Protein AF-A0A1G1E3B9-F1 (afdb_monomer_lite)

pLDDT: mean 82.12, std 12.65, range [51.62, 97.56]

Radius of gyration: 24.97 Å; chains: 1; bounding box: 48×39×59 Å

Foldseek 3Di:
DDDDDDDDDDDPVVVVVLVVVCVVVVDDSVVVVVVVVVVVVVVVVVVPPPPPVDPVVVVVVVCPPVDPDDPPCCVVCVCCVVPVDDDD

Secondary structure (DSSP, 8-state):
-----------HHHHHHHHHHHHHH---HHHHHHHHHHHHHHHHHHHHS---S-HHHHHHHHHTT--S---TTTTTTHHHHHHS----

Sequence (88 aa):
MAKVRFQMFLDSHQKEALERIQEDSKIPVAEIIRKAVDRFLLEWKRKKKIPVEDEMTERLLSIAGTCKGGPKDLADEHDKYLYGVSRK

Structure (mmCIF, N/CA/C/O backbone):
data_AF-A0A1G1E3B9-F1
#
_entry.id   AF-A0A1G1E3B9-F1
#
loop_
_atom_site.group_PDB
_atom_site.id
_atom_site.type_symbol
_atom_site.label_atom_id
_atom_site.label_alt_id
_atom_site.label_comp_id
_atom_site.label_asym_id
_atom_site.label_entity_id
_atom_site.label_seq_id
_atom_site.pdbx_PDB_ins_code
_atom_site.Cartn_x
_atom_site.Cartn_y
_atom_site.Cartn_z
_atom_site.occupancy
_atom_site.B_iso_or_equiv
_atom_site.auth_seq_id
_atom_site.auth_comp_id
_atom_site.auth_asym_id
_atom_site.auth_atom_id
_atom_site.pdbx_PDB_model_num
ATOM 1 N N . MET A 1 1 ? 13.153 2.960 4.346 1.00 63.06 1 MET A N 1
ATOM 2 C CA . MET A 1 1 ? 13.028 4.432 4.474 1.00 63.06 1 MET A CA 1
ATOM 3 C C . MET A 1 1 ? 12.455 4.758 5.844 1.00 63.06 1 MET A C 1
ATOM 5 O O . MET A 1 1 ? 11.688 3.953 6.361 1.00 63.06 1 MET A O 1
ATOM 9 N N . ALA A 1 2 ? 12.852 5.879 6.449 1.00 81.44 2 ALA A N 1
ATOM 10 C CA . ALA A 1 2 ? 12.344 6.295 7.757 1.00 81.44 2 ALA A CA 1
ATOM 11 C C . ALA A 1 2 ? 10.882 6.770 7.665 1.00 81.44 2 ALA A C 1
ATOM 13 O O . ALA A 1 2 ? 10.476 7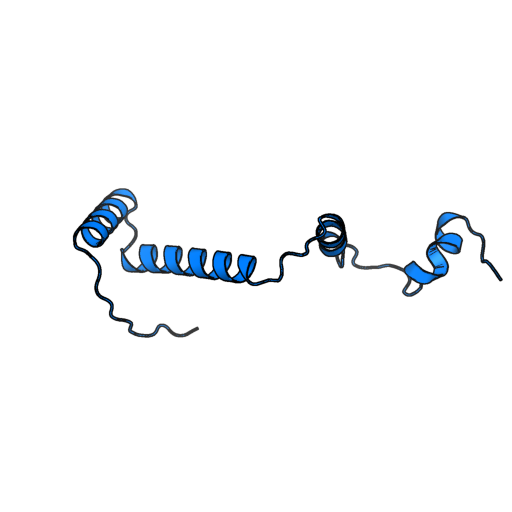.333 6.648 1.00 81.44 2 ALA A O 1
ATOM 14 N N . LYS A 1 3 ? 10.090 6.543 8.721 1.00 84.94 3 LYS A N 1
ATOM 15 C CA . LYS A 1 3 ? 8.713 7.052 8.815 1.00 84.94 3 LYS A CA 1
ATOM 16 C C . LYS A 1 3 ? 8.747 8.541 9.174 1.00 84.94 3 LYS A C 1
ATOM 18 O O . LYS A 1 3 ? 9.448 8.926 10.104 1.00 84.94 3 LYS A O 1
ATOM 23 N N . VAL A 1 4 ? 7.972 9.355 8.461 1.00 92.31 4 VAL A N 1
ATOM 24 C CA . VAL A 1 4 ? 7.836 10.802 8.699 1.00 92.31 4 VAL A CA 1
ATOM 25 C C . VAL A 1 4 ? 6.433 11.089 9.234 1.00 92.31 4 VAL A C 1
ATOM 27 O O . VAL A 1 4 ? 5.466 10.458 8.802 1.00 92.31 4 VAL A O 1
ATOM 30 N N . ARG A 1 5 ? 6.304 12.024 10.187 1.00 91.44 5 ARG A N 1
ATOM 31 C CA . ARG A 1 5 ? 4.993 12.477 10.670 1.00 91.44 5 ARG A CA 1
ATOM 32 C C . ARG A 1 5 ? 4.314 13.289 9.572 1.00 91.44 5 ARG A C 1
ATOM 34 O O . ARG A 1 5 ? 4.856 14.290 9.120 1.00 91.44 5 ARG A O 1
ATOM 41 N N . PHE A 1 6 ? 3.114 12.872 9.196 1.00 89.19 6 PHE A N 1
ATOM 42 C CA . PHE A 1 6 ? 2.293 13.547 8.203 1.00 89.19 6 PHE A CA 1
ATOM 43 C C . PHE A 1 6 ? 0.889 13.743 8.778 1.00 89.19 6 PHE A C 1
ATOM 45 O O . PHE A 1 6 ? 0.314 12.801 9.323 1.00 89.19 6 PHE A O 1
ATOM 52 N N . GLN A 1 7 ? 0.367 14.966 8.714 1.00 92.75 7 GLN A N 1
ATOM 53 C CA . GLN A 1 7 ? -0.983 15.308 9.160 1.00 92.75 7 GLN A CA 1
ATOM 54 C C . GLN A 1 7 ? -1.757 15.858 7.964 1.00 92.75 7 GLN A C 1
ATOM 56 O O . GLN A 1 7 ? -1.259 16.726 7.254 1.00 92.75 7 GLN A O 1
ATOM 61 N N . MET A 1 8 ? -2.958 15.334 7.743 1.00 90.12 8 MET A N 1
ATOM 62 C CA . MET A 1 8 ? -3.876 15.771 6.694 1.00 90.12 8 MET A CA 1
ATOM 63 C C . MET A 1 8 ? -5.299 15.788 7.242 1.00 90.12 8 MET A C 1
ATOM 65 O O . MET A 1 8 ? -5.606 15.062 8.191 1.00 90.12 8 MET A O 1
ATOM 69 N N . PHE A 1 9 ? -6.153 16.597 6.628 1.00 95.12 9 PHE A N 1
ATOM 70 C CA . PHE A 1 9 ? -7.589 16.553 6.865 1.00 95.12 9 PHE A CA 1
ATOM 71 C C . PHE A 1 9 ? -8.228 15.509 5.948 1.00 95.12 9 PHE A C 1
ATOM 73 O O . PHE A 1 9 ? -7.817 15.361 4.798 1.00 95.12 9 PHE A O 1
ATOM 80 N N . LEU A 1 10 ? -9.212 14.789 6.479 1.00 94.06 10 LEU A N 1
ATOM 81 C CA . LEU A 1 10 ? -10.063 13.866 5.737 1.00 94.06 10 LEU A CA 1
ATOM 82 C C . LEU A 1 10 ? -11.511 14.290 5.934 1.00 94.06 10 LEU A C 1
ATOM 84 O O . LEU A 1 10 ? -11.870 14.787 7.006 1.00 94.06 10 LEU A O 1
ATOM 88 N N . ASP A 1 11 ? -12.334 14.048 4.924 1.00 97.56 11 ASP A N 1
ATOM 89 C CA . ASP A 1 11 ? -13.769 14.257 5.049 1.00 97.56 11 ASP A CA 1
ATOM 90 C C . ASP A 1 11 ? -14.367 13.246 6.034 1.00 97.56 11 ASP A C 1
ATOM 92 O O . ASP A 1 11 ? -13.905 12.104 6.142 1.00 97.56 11 ASP A O 1
ATOM 96 N N . SER A 1 12 ? -15.453 13.628 6.710 1.00 95.62 12 SER A N 1
ATOM 97 C CA . SER A 1 12 ? -16.130 12.764 7.688 1.00 95.62 12 SER A CA 1
ATOM 98 C C . SER A 1 12 ? -16.515 11.405 7.093 1.00 95.62 12 SER A C 1
ATOM 100 O O . SER A 1 12 ? -16.275 10.372 7.713 1.00 95.62 12 SER A O 1
ATOM 102 N N . HIS A 1 13 ? -17.002 11.387 5.846 1.00 97.00 13 HIS A N 1
ATOM 103 C CA . HIS A 1 13 ? -17.373 10.146 5.159 1.00 97.00 13 HIS A CA 1
ATOM 104 C C . HIS A 1 13 ? -16.170 9.217 4.905 1.00 97.00 13 HIS A C 1
ATOM 106 O O . HIS A 1 13 ? -16.309 7.996 4.947 1.00 97.00 13 HIS A O 1
ATOM 112 N N . GLN A 1 14 ? -14.977 9.774 4.662 1.00 94.69 14 GLN A N 1
ATOM 113 C CA . GLN A 1 14 ? -13.755 8.992 4.446 1.00 94.69 14 GLN A CA 1
ATOM 114 C C . GLN A 1 14 ? -13.279 8.365 5.751 1.00 94.69 14 GLN A C 1
ATOM 116 O O . GLN A 1 14 ? -12.860 7.209 5.764 1.00 94.69 14 GLN A O 1
ATOM 121 N N . LYS A 1 15 ? -13.370 9.117 6.853 1.00 94.88 15 LYS A N 1
ATOM 122 C CA . LYS A 1 15 ? -13.054 8.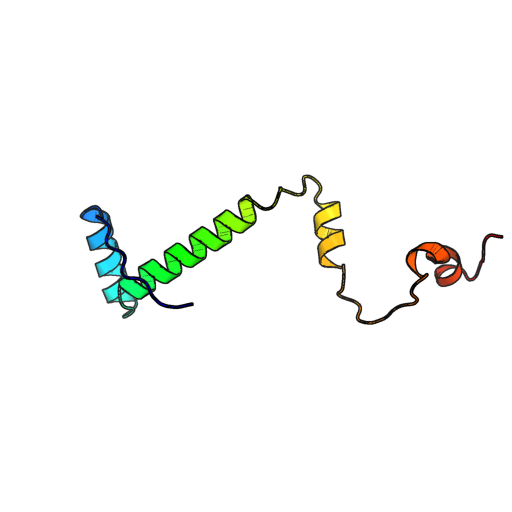611 8.188 1.00 94.88 15 LYS A CA 1
ATOM 123 C C . LYS A 1 15 ? -13.967 7.438 8.555 1.00 94.88 15 LYS A C 1
ATOM 125 O O . LYS A 1 15 ? -13.454 6.378 8.898 1.00 94.88 15 LYS A O 1
ATOM 130 N N . GLU A 1 16 ? -15.281 7.600 8.409 1.00 96.12 16 GLU A N 1
ATOM 131 C CA . GLU A 1 16 ? -16.253 6.535 8.695 1.00 96.12 16 GLU A CA 1
ATOM 132 C C . GLU A 1 16 ? -16.003 5.283 7.844 1.00 96.12 16 GLU A C 1
ATOM 134 O O . GLU A 1 16 ? -16.055 4.160 8.342 1.00 96.12 16 GLU A O 1
ATOM 139 N N . ALA A 1 17 ? -15.690 5.456 6.556 1.00 95.38 17 ALA A N 1
ATOM 140 C CA . ALA A 1 17 ? -15.364 4.336 5.680 1.00 95.38 17 ALA A CA 1
ATOM 141 C C . ALA A 1 17 ? -14.090 3.598 6.129 1.00 95.38 17 ALA A C 1
ATOM 143 O O . ALA A 1 17 ? -14.054 2.369 6.116 1.00 95.38 17 ALA A O 1
ATOM 144 N N . LEU A 1 18 ? -13.053 4.329 6.549 1.00 94.69 18 LEU A N 1
ATOM 145 C CA . LEU A 1 18 ? -11.811 3.739 7.054 1.00 94.69 18 LEU A CA 1
ATOM 146 C C .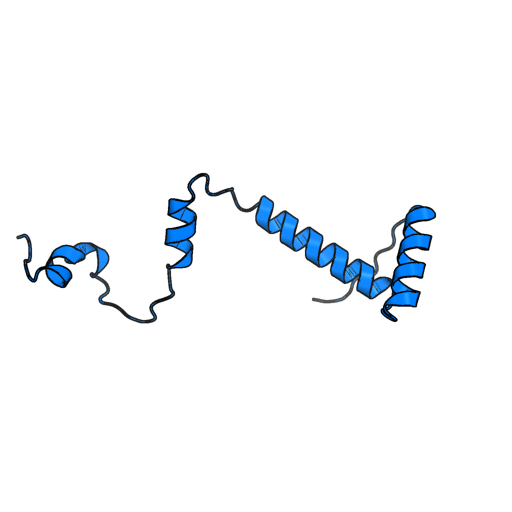 LEU A 1 18 ? -12.015 2.984 8.372 1.00 94.69 18 LEU A C 1
ATOM 148 O O . LEU A 1 18 ? -11.406 1.931 8.553 1.00 94.69 18 LEU A O 1
ATOM 152 N N . GLU A 1 19 ? -12.864 3.496 9.264 1.00 93.69 19 GLU A N 1
ATOM 153 C CA . GLU A 1 19 ? -13.215 2.838 10.528 1.00 93.69 19 GLU A CA 1
ATOM 154 C C . GLU A 1 19 ? -13.957 1.519 10.277 1.00 93.69 19 GLU A C 1
ATOM 156 O O . GLU A 1 19 ? -13.551 0.493 10.818 1.00 93.69 19 GLU A O 1
ATOM 161 N N . ARG A 1 20 ? -14.931 1.490 9.356 1.00 95.25 20 ARG A N 1
ATOM 162 C CA . ARG A 1 20 ? -15.608 0.238 8.956 1.00 95.25 20 ARG A CA 1
ATOM 163 C C . ARG A 1 20 ? -14.630 -0.799 8.403 1.00 95.25 20 ARG A C 1
ATOM 165 O O . ARG A 1 20 ? -14.637 -1.953 8.816 1.00 95.25 20 ARG A O 1
ATOM 172 N N . ILE A 1 21 ? -13.723 -0.383 7.515 1.00 94.31 21 ILE A N 1
ATOM 173 C CA . ILE A 1 21 ? -12.702 -1.289 6.964 1.00 94.31 21 ILE A CA 1
ATOM 174 C C . ILE A 1 21 ? -11.768 -1.791 8.073 1.00 94.31 21 ILE A C 1
ATOM 176 O O . ILE A 1 21 ? -11.333 -2.944 8.037 1.00 94.31 21 ILE A O 1
ATOM 180 N N . GLN A 1 22 ? -11.427 -0.950 9.053 1.00 95.00 22 GLN A N 1
ATOM 181 C CA . GLN A 1 22 ? -10.632 -1.366 10.206 1.00 95.00 22 GLN A CA 1
ATOM 182 C C . GLN A 1 22 ? -11.367 -2.415 11.048 1.00 95.00 22 GLN A C 1
ATOM 184 O O . GLN A 1 22 ? -10.734 -3.396 11.439 1.00 95.00 22 GLN A O 1
ATOM 189 N N . GLU A 1 23 ? -12.656 -2.224 11.324 1.00 93.75 23 GLU A N 1
ATOM 190 C CA . GLU A 1 23 ? -13.478 -3.176 12.081 1.00 93.75 23 GLU A CA 1
ATOM 191 C C . GLU A 1 23 ? -13.513 -4.546 11.393 1.00 93.75 23 GLU A C 1
ATOM 193 O O . GLU A 1 23 ? -13.242 -5.565 12.033 1.00 93.75 23 GLU A O 1
ATOM 198 N N . ASP A 1 24 ? -13.719 -4.561 10.075 1.00 93.56 24 ASP A N 1
ATOM 199 C CA . ASP A 1 24 ? -13.789 -5.791 9.282 1.00 93.56 24 ASP A CA 1
ATOM 200 C C . ASP A 1 24 ? -12.429 -6.495 9.155 1.00 93.56 24 ASP A C 1
ATOM 202 O O . ASP A 1 24 ? -12.317 -7.717 9.279 1.00 93.56 24 ASP A O 1
ATOM 206 N N . SER A 1 25 ? -11.364 -5.732 8.891 1.00 90.31 25 SER A N 1
ATOM 207 C CA . SER A 1 25 ? -10.040 -6.285 8.572 1.00 90.31 25 SER A CA 1
ATOM 208 C C . SER A 1 25 ? -9.128 -6.476 9.785 1.00 90.31 25 SER A C 1
ATOM 210 O O . SER A 1 25 ? -8.117 -7.172 9.681 1.00 90.31 25 SER A O 1
ATOM 212 N N . LYS A 1 26 ? -9.447 -5.849 10.926 1.00 93.00 26 LYS A N 1
ATOM 213 C CA . LYS A 1 26 ? -8.595 -5.739 12.127 1.00 93.00 26 LYS A CA 1
ATOM 214 C C . LYS A 1 26 ? -7.215 -5.123 11.857 1.00 93.00 26 LYS A C 1
ATOM 216 O O . LYS A 1 26 ? -6.281 -5.300 12.639 1.00 93.00 26 LYS A O 1
ATOM 221 N N . ILE A 1 27 ? -7.067 -4.389 10.754 1.00 92.94 27 ILE A N 1
ATOM 222 C CA . ILE A 1 27 ? -5.831 -3.696 10.379 1.00 92.94 27 ILE A CA 1
ATOM 223 C C . ILE A 1 27 ? -5.921 -2.238 10.857 1.00 92.94 27 ILE A C 1
ATOM 225 O O . ILE A 1 27 ? -6.942 -1.593 10.633 1.00 92.94 27 ILE A O 1
ATOM 229 N N . PRO A 1 28 ? -4.864 -1.662 11.463 1.00 94.50 28 PRO A N 1
ATOM 230 C CA . PRO A 1 28 ? -4.867 -0.251 11.842 1.00 94.50 28 PRO A CA 1
ATOM 231 C C . PRO A 1 28 ? -5.123 0.675 10.644 1.00 94.50 28 PRO A C 1
ATOM 233 O O . PRO A 1 28 ? -4.496 0.507 9.595 1.00 94.50 28 PRO A O 1
ATOM 236 N N . VAL A 1 29 ? -5.938 1.722 10.822 1.00 93.06 29 VAL A N 1
ATOM 237 C CA . VAL A 1 29 ? -6.240 2.728 9.775 1.00 93.06 29 VAL A CA 1
ATOM 238 C C . VAL A 1 29 ? -4.975 3.275 9.115 1.00 93.06 29 VAL A C 1
ATOM 240 O O . VAL A 1 29 ? -4.904 3.407 7.897 1.00 93.06 29 VAL A O 1
ATOM 243 N N . ALA A 1 30 ? -3.924 3.520 9.899 1.00 91.88 30 ALA A N 1
ATOM 244 C CA . ALA A 1 30 ? -2.653 4.003 9.370 1.00 91.88 30 ALA A CA 1
ATOM 245 C C . ALA A 1 30 ? -1.989 3.020 8.383 1.00 91.88 30 ALA A C 1
ATOM 247 O O . ALA A 1 30 ? -1.335 3.461 7.441 1.00 91.88 30 ALA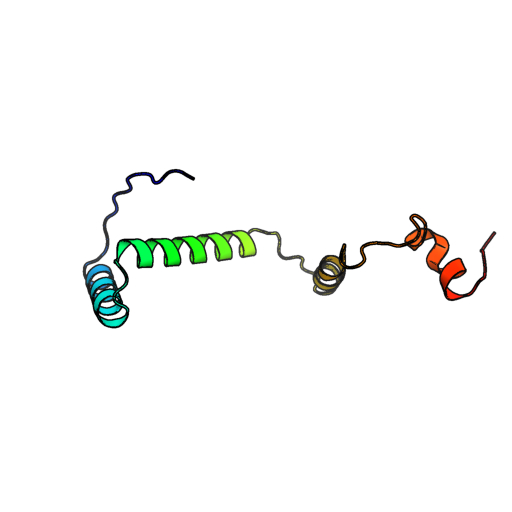 A O 1
ATOM 248 N N . GLU A 1 31 ? -2.135 1.706 8.583 1.00 93.38 31 GLU A N 1
ATOM 249 C CA . GLU A 1 31 ? -1.650 0.698 7.631 1.00 93.38 31 GLU A CA 1
ATOM 250 C C . GLU A 1 31 ? -2.542 0.608 6.390 1.00 93.38 31 GLU A C 1
ATOM 252 O O . GLU A 1 31 ? -2.030 0.428 5.286 1.00 93.38 31 GLU A O 1
ATOM 257 N N . ILE A 1 32 ? -3.858 0.787 6.540 1.00 93.81 32 ILE A N 1
ATOM 258 C CA . ILE A 1 32 ? -4.794 0.854 5.407 1.00 93.81 32 ILE A CA 1
ATOM 259 C C . ILE A 1 32 ? -4.417 2.027 4.493 1.00 93.81 32 ILE A C 1
ATOM 261 O O . ILE A 1 32 ? -4.223 1.836 3.292 1.00 93.81 32 ILE A O 1
ATOM 265 N N . ILE A 1 33 ? -4.224 3.216 5.073 1.00 93.38 33 ILE A N 1
ATOM 266 C CA . ILE A 1 33 ? -3.812 4.420 4.341 1.00 93.38 33 ILE A CA 1
ATOM 267 C C . ILE A 1 33 ? -2.456 4.199 3.667 1.00 93.38 33 ILE A C 1
ATOM 269 O O . ILE A 1 33 ? -2.318 4.498 2.485 1.00 93.38 33 ILE A O 1
ATOM 273 N N . ARG A 1 34 ? -1.467 3.629 4.372 1.00 93.25 34 ARG A N 1
ATOM 274 C CA . ARG A 1 34 ? -0.156 3.317 3.776 1.00 93.25 34 ARG A CA 1
ATOM 275 C C . ARG A 1 34 ? -0.290 2.423 2.547 1.00 93.25 34 ARG A C 1
ATOM 277 O O . ARG A 1 34 ? 0.197 2.793 1.486 1.00 93.25 34 ARG A O 1
ATOM 284 N N . LYS A 1 35 ? -1.012 1.304 2.655 1.00 93.94 35 LYS A N 1
ATOM 285 C CA . LYS A 1 35 ? -1.226 0.375 1.533 1.00 93.94 35 LYS A CA 1
ATOM 286 C C . LYS A 1 35 ? -1.937 1.037 0.352 1.00 93.94 35 LYS A C 1
ATOM 288 O O . LYS A 1 35 ? -1.596 0.757 -0.796 1.00 93.94 35 LYS A O 1
ATOM 293 N N . ALA A 1 36 ? -2.919 1.896 0.622 1.00 93.62 36 ALA A N 1
ATOM 294 C CA . ALA A 1 36 ? -3.628 2.637 -0.415 1.00 93.62 36 ALA A CA 1
ATOM 295 C C . ALA A 1 36 ? -2.701 3.633 -1.132 1.00 93.62 36 ALA A C 1
ATOM 297 O O . ALA A 1 36 ? -2.670 3.663 -2.362 1.00 93.62 36 ALA A O 1
ATOM 298 N N . VAL A 1 37 ? -1.900 4.390 -0.375 1.00 93.81 37 VAL A N 1
ATOM 299 C CA . VAL A 1 37 ? -0.911 5.333 -0.916 1.00 93.81 37 VAL A CA 1
ATOM 300 C C . VAL A 1 37 ? 0.159 4.601 -1.726 1.00 93.81 37 VAL A C 1
ATOM 302 O O . VAL A 1 37 ? 0.452 5.015 -2.844 1.00 93.81 37 VAL A O 1
ATOM 305 N N . ASP A 1 38 ? 0.696 3.488 -1.224 1.00 94.56 38 ASP A N 1
ATOM 306 C CA . ASP A 1 38 ? 1.699 2.688 -1.936 1.00 94.56 38 ASP A CA 1
ATOM 307 C C . ASP A 1 38 ? 1.156 2.167 -3.273 1.00 94.56 38 ASP A C 1
ATOM 309 O O . ASP A 1 38 ? 1.832 2.257 -4.302 1.00 94.56 38 ASP A O 1
ATOM 313 N N . ARG A 1 39 ? -0.091 1.676 -3.285 1.00 95.38 39 ARG A N 1
ATOM 314 C CA . ARG A 1 39 ? -0.768 1.238 -4.513 1.00 95.38 39 ARG A CA 1
ATOM 315 C C . ARG A 1 39 ? -0.937 2.393 -5.495 1.00 95.38 39 ARG A C 1
ATOM 317 O O . ARG A 1 39 ? -0.571 2.251 -6.660 1.00 95.38 39 ARG A O 1
ATOM 324 N N . PHE A 1 40 ? -1.426 3.536 -5.021 1.00 94.12 40 PHE A N 1
ATOM 325 C CA . PHE A 1 40 ? -1.604 4.727 -5.847 1.00 94.12 40 PHE A CA 1
ATOM 326 C C . PHE A 1 40 ? -0.279 5.201 -6.458 1.00 94.12 40 PHE A C 1
ATOM 328 O O . PHE A 1 40 ? -0.210 5.449 -7.659 1.00 94.12 40 PHE A O 1
ATOM 335 N N . LEU A 1 41 ? 0.797 5.274 -5.670 1.00 92.00 41 LEU A N 1
ATOM 336 C CA . LEU A 1 41 ? 2.121 5.680 -6.151 1.00 92.00 41 LEU A CA 1
ATOM 337 C C . LEU A 1 41 ? 2.688 4.695 -7.179 1.00 92.00 41 LEU A C 1
ATOM 339 O O . LEU A 1 41 ? 3.312 5.112 -8.159 1.00 92.00 41 LEU A O 1
ATOM 343 N N . LEU A 1 42 ? 2.465 3.395 -6.981 1.00 90.75 42 LEU A N 1
ATOM 344 C CA . LEU A 1 42 ? 2.883 2.363 -7.923 1.00 90.75 42 LEU A CA 1
ATOM 345 C C . LEU A 1 42 ? 2.131 2.484 -9.254 1.00 90.75 42 LEU A C 1
ATOM 347 O O . LEU A 1 42 ? 2.758 2.470 -10.314 1.00 90.75 42 LEU A O 1
ATOM 351 N N . GLU A 1 43 ? 0.812 2.659 -9.215 1.00 90.00 43 GLU A N 1
ATOM 352 C CA . GLU A 1 43 ? -0.016 2.885 -10.404 1.00 90.00 43 GLU A CA 1
ATOM 353 C C . GLU A 1 43 ? 0.345 4.192 -11.114 1.00 90.00 43 GLU A C 1
ATOM 355 O O . GLU A 1 43 ? 0.504 4.212 -12.336 1.00 90.00 43 GLU A O 1
ATOM 360 N N . TRP A 1 44 ? 0.559 5.268 -10.358 1.00 85.75 44 TRP A N 1
ATOM 361 C CA . TRP A 1 44 ? 0.999 6.556 -10.884 1.00 85.75 44 TRP A CA 1
ATOM 362 C C . TRP A 1 44 ? 2.340 6.439 -11.613 1.00 85.75 44 TRP A C 1
ATOM 364 O O . TRP A 1 44 ? 2.501 6.930 -12.730 1.00 85.75 44 TRP A O 1
ATOM 374 N N . LYS A 1 45 ? 3.307 5.725 -11.023 1.00 82.88 45 LYS A N 1
ATOM 375 C CA . LYS A 1 45 ? 4.613 5.471 -11.644 1.00 82.88 45 LYS A CA 1
ATOM 376 C C . LYS A 1 45 ? 4.496 4.617 -12.907 1.00 82.88 45 LYS A C 1
ATOM 378 O O . LYS A 1 45 ? 5.232 4.869 -13.858 1.00 82.88 45 LYS A O 1
ATOM 383 N N . ARG A 1 46 ? 3.589 3.633 -12.935 1.00 80.31 46 ARG A N 1
ATOM 384 C CA . ARG A 1 46 ? 3.305 2.832 -14.139 1.00 80.31 46 ARG A CA 1
ATOM 385 C C . ARG A 1 46 ? 2.728 3.695 -15.258 1.00 80.31 46 ARG A C 1
ATOM 387 O O . ARG A 1 46 ? 3.219 3.594 -16.368 1.00 80.31 46 ARG A O 1
ATOM 394 N N . LYS A 1 47 ? 1.778 4.585 -14.955 1.00 73.38 47 LYS A N 1
ATOM 395 C CA . LYS A 1 47 ? 1.192 5.519 -15.935 1.00 73.38 47 LYS A CA 1
ATOM 396 C C . LYS A 1 47 ? 2.181 6.571 -16.449 1.00 73.38 47 LYS A C 1
ATOM 398 O O . LYS A 1 47 ? 2.041 7.039 -17.569 1.00 73.38 47 LYS A O 1
ATOM 403 N N . LYS A 1 48 ? 3.159 6.970 -15.626 1.00 64.12 48 LYS A N 1
ATOM 404 C CA . LYS A 1 48 ? 4.176 7.972 -15.990 1.00 64.12 48 LYS A CA 1
ATOM 405 C C . LYS A 1 48 ? 5.376 7.382 -16.739 1.00 64.12 48 LYS A C 1
ATOM 407 O O . LYS A 1 48 ? 6.114 8.131 -17.377 1.00 64.12 48 LYS A O 1
ATOM 412 N N . LYS A 1 49 ? 5.601 6.063 -16.673 1.00 57.06 49 LYS A N 1
ATOM 413 C CA . LYS A 1 49 ? 6.437 5.404 -17.679 1.00 57.06 49 LYS A CA 1
ATOM 414 C C . LYS A 1 49 ? 5.695 5.575 -18.996 1.00 57.06 49 LYS A C 1
ATOM 416 O O . LYS A 1 49 ? 4.559 5.130 -19.091 1.00 57.06 49 LYS A O 1
ATOM 421 N N . ILE A 1 50 ? 6.329 6.303 -19.916 1.00 54.78 50 ILE A N 1
ATOM 422 C CA . ILE A 1 50 ? 5.865 6.568 -21.280 1.00 54.78 50 ILE A CA 1
ATOM 423 C C . ILE A 1 50 ? 5.115 5.321 -21.753 1.00 54.78 50 ILE A C 1
ATOM 425 O O . ILE A 1 50 ? 5.725 4.245 -21.702 1.00 54.78 50 ILE A O 1
ATOM 429 N N . PRO A 1 51 ? 3.818 5.413 -22.102 1.00 51.62 51 PRO A N 1
ATOM 430 C CA . PRO A 1 51 ? 3.158 4.285 -22.724 1.00 51.62 51 PRO A CA 1
ATOM 431 C C . PRO A 1 51 ? 4.007 3.973 -23.945 1.00 51.62 51 PRO A C 1
ATOM 433 O O . PRO A 1 51 ? 4.211 4.825 -24.808 1.00 51.62 51 PRO A O 1
ATOM 436 N N . VAL A 1 52 ? 4.620 2.798 -23.947 1.00 54.00 52 VAL A N 1
ATOM 437 C CA . VAL A 1 52 ? 5.224 2.290 -25.162 1.00 54.00 52 VAL A CA 1
ATOM 438 C C . VAL A 1 52 ? 4.020 2.110 -26.076 1.00 54.00 52 VAL A C 1
ATOM 440 O O . VAL A 1 52 ? 3.208 1.226 -25.835 1.00 54.00 52 VAL A O 1
ATOM 443 N N . GLU A 1 53 ? 3.825 3.030 -27.024 1.00 57.16 53 GLU A N 1
ATOM 444 C CA . GLU A 1 53 ? 2.648 3.063 -27.912 1.00 57.16 53 GLU A CA 1
ATOM 445 C C . GLU A 1 53 ? 2.517 1.784 -28.757 1.00 57.16 53 GLU A C 1
ATOM 447 O O . GLU A 1 53 ? 1.506 1.568 -29.416 1.00 57.16 53 GLU A O 1
ATOM 452 N N . ASP A 1 54 ? 3.526 0.918 -28.700 1.00 61.88 54 ASP A N 1
ATOM 453 C CA . ASP A 1 54 ? 3.648 -0.305 -29.457 1.00 61.88 54 ASP A CA 1
ATOM 454 C C . ASP A 1 54 ? 3.719 -1.539 -28.534 1.00 61.88 54 ASP A C 1
ATOM 456 O O . ASP A 1 54 ? 4.729 -1.795 -27.866 1.00 61.88 54 ASP A O 1
ATOM 460 N N . GLU A 1 55 ? 2.645 -2.339 -28.529 1.00 66.50 55 GLU A N 1
ATOM 461 C CA . GLU A 1 55 ? 2.570 -3.633 -27.830 1.00 66.50 55 GLU A CA 1
ATOM 462 C C . GLU A 1 55 ? 3.742 -4.561 -28.187 1.00 66.50 55 GLU A C 1
ATOM 464 O O . GLU A 1 55 ? 4.165 -5.386 -27.369 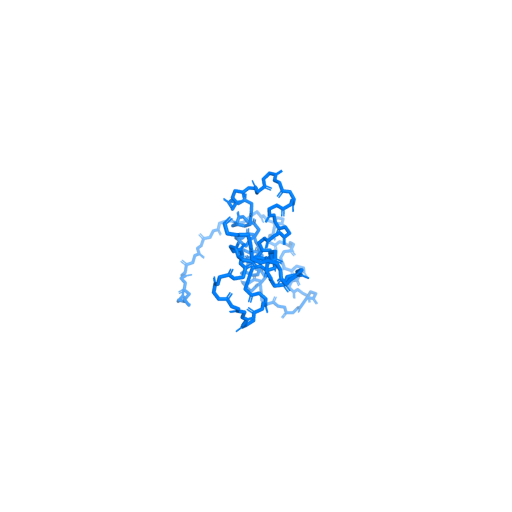1.00 66.50 55 GLU A O 1
ATOM 469 N N . MET A 1 56 ? 4.284 -4.448 -29.405 1.00 69.31 56 MET A N 1
ATOM 470 C CA . MET A 1 56 ? 5.412 -5.261 -29.847 1.00 69.31 56 MET A CA 1
ATOM 471 C C . MET A 1 56 ? 6.673 -4.925 -29.053 1.00 69.31 56 MET A C 1
ATOM 473 O O . MET A 1 56 ? 7.358 -5.828 -28.571 1.00 69.31 56 MET A O 1
ATOM 477 N N . THR A 1 57 ? 6.935 -3.643 -28.821 1.00 68.50 57 THR A N 1
ATOM 478 C CA . THR A 1 57 ? 8.064 -3.195 -28.006 1.00 68.50 57 THR A CA 1
ATOM 479 C C . THR A 1 57 ? 7.918 -3.631 -26.537 1.00 68.50 57 THR A C 1
ATOM 481 O O . THR A 1 57 ? 8.906 -4.043 -25.926 1.00 68.50 57 THR A O 1
ATOM 484 N N . GLU A 1 58 ? 6.705 -3.648 -25.967 1.00 71.06 58 GLU A N 1
ATOM 485 C CA . GLU A 1 58 ? 6.473 -4.172 -24.606 1.00 71.06 58 GLU A CA 1
ATOM 486 C C . GLU A 1 58 ? 6.754 -5.684 -24.514 1.00 71.06 58 GLU A C 1
ATOM 488 O O . GLU A 1 58 ? 7.442 -6.140 -23.593 1.00 71.06 58 GLU A O 1
ATOM 493 N N . ARG A 1 59 ? 6.306 -6.465 -25.507 1.00 70.56 59 ARG A N 1
ATOM 494 C CA . ARG A 1 59 ? 6.606 -7.904 -25.591 1.00 70.56 59 ARG A CA 1
ATOM 495 C C . ARG A 1 59 ? 8.102 -8.164 -25.733 1.00 70.56 59 ARG A C 1
ATOM 497 O O . ARG A 1 59 ? 8.630 -9.021 -25.027 1.00 70.56 59 ARG A O 1
ATOM 504 N N . LEU A 1 60 ? 8.800 -7.414 -26.581 1.00 73.25 60 LEU A N 1
ATOM 505 C CA . LEU A 1 60 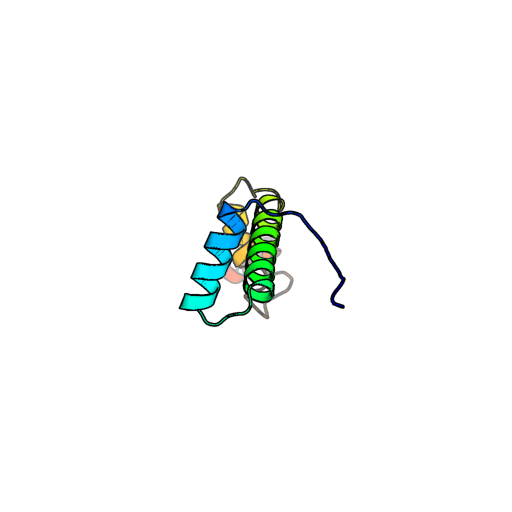? 10.246 -7.561 -26.767 1.00 73.25 60 LEU A CA 1
ATOM 506 C C . LEU A 1 60 ? 11.021 -7.233 -25.482 1.00 73.25 60 LEU A C 1
ATOM 508 O O . LEU A 1 60 ? 11.904 -7.994 -25.082 1.00 73.25 60 LEU A O 1
ATOM 512 N N . LEU A 1 61 ? 10.646 -6.161 -24.779 1.00 75.50 61 LEU A N 1
ATOM 513 C CA . LEU A 1 61 ? 11.253 -5.801 -23.494 1.00 75.50 61 LEU A CA 1
ATOM 514 C C . LEU A 1 61 ? 10.974 -6.832 -22.393 1.00 75.50 61 LEU A C 1
ATOM 516 O O . LEU A 1 61 ? 11.817 -7.013 -21.518 1.00 75.50 61 LEU A O 1
ATOM 520 N N . SER A 1 62 ? 9.838 -7.536 -22.435 1.00 75.12 62 SER A N 1
ATOM 521 C CA . SER A 1 62 ? 9.518 -8.589 -21.458 1.00 75.12 62 SER A CA 1
ATOM 522 C C . SER A 1 62 ? 10.437 -9.817 -21.542 1.00 75.12 62 SER A C 1
ATOM 524 O O . SER A 1 62 ? 10.589 -10.539 -20.558 1.00 75.12 62 SER A O 1
ATOM 526 N N . ILE A 1 63 ? 11.070 -10.030 -22.700 1.00 72.62 63 ILE A N 1
ATOM 527 C CA . ILE A 1 63 ? 11.965 -11.163 -22.984 1.00 72.62 63 ILE A CA 1
ATOM 528 C C . ILE A 1 63 ? 13.442 -10.765 -22.778 1.00 72.62 63 ILE A C 1
ATOM 530 O O . ILE A 1 63 ? 14.323 -11.615 -22.607 1.00 72.62 63 ILE A O 1
ATOM 534 N N . ALA A 1 64 ? 13.738 -9.461 -22.763 1.00 71.06 64 ALA A N 1
ATOM 535 C CA . ALA A 1 64 ? 15.089 -8.949 -22.578 1.00 71.06 64 ALA A CA 1
ATOM 536 C C . ALA A 1 64 ? 15.650 -9.343 -21.196 1.00 71.06 64 ALA A C 1
ATOM 538 O O . ALA A 1 64 ? 15.144 -8.938 -20.151 1.00 71.06 64 ALA A O 1
ATOM 539 N N . GLY A 1 65 ? 16.726 -10.138 -21.190 1.00 68.25 65 GLY A N 1
ATOM 540 C CA . GLY A 1 65 ? 17.392 -10.610 -19.969 1.00 68.25 65 GLY A CA 1
ATOM 541 C C . GLY A 1 65 ? 16.827 -11.902 -19.363 1.00 68.25 65 GLY A C 1
ATOM 542 O O . GLY A 1 65 ? 17.347 -12.363 -18.347 1.00 68.25 65 GLY A O 1
ATOM 543 N N . THR A 1 66 ? 15.814 -12.528 -19.976 1.00 70.88 66 THR A N 1
ATOM 544 C CA . THR A 1 66 ? 15.297 -13.842 -19.544 1.00 70.88 66 THR A CA 1
ATOM 545 C C . THR A 1 66 ? 16.336 -14.953 -19.736 1.00 70.88 66 THR A C 1
ATOM 547 O O . THR A 1 66 ? 16.445 -15.865 -18.915 1.00 70.88 66 THR A O 1
ATOM 550 N N . CYS A 1 67 ? 17.148 -14.860 -20.789 1.00 66.50 67 CYS A N 1
ATOM 551 C CA . CYS A 1 67 ? 18.212 -15.817 -21.068 1.00 66.50 67 CYS A CA 1
ATOM 552 C C . CYS A 1 67 ? 19.516 -15.375 -20.387 1.00 66.50 67 CYS A C 1
ATOM 554 O O . CYS A 1 67 ? 20.085 -14.340 -20.724 1.00 66.50 67 CYS A O 1
ATOM 556 N N . LYS A 1 68 ? 20.019 -16.180 -19.440 1.00 65.38 68 LYS A N 1
ATOM 557 C CA . LYS A 1 68 ? 21.277 -15.925 -18.702 1.00 65.38 68 LYS A CA 1
ATOM 558 C C . LYS A 1 68 ? 22.558 -16.206 -19.507 1.00 65.38 68 LYS A C 1
ATOM 560 O O . LYS A 1 68 ? 23.650 -16.133 -18.949 1.00 65.38 68 LYS A O 1
ATOM 565 N N . GLY A 1 69 ? 22.446 -16.544 -20.789 1.00 70.25 69 GLY A N 1
ATOM 566 C CA . GLY A 1 69 ? 23.588 -16.887 -21.629 1.00 70.25 69 GLY A CA 1
ATOM 567 C C . GLY A 1 69 ? 23.216 -16.991 -23.103 1.00 70.25 69 GLY A C 1
ATOM 568 O O . GLY A 1 69 ? 22.118 -17.427 -23.444 1.00 70.25 69 GLY A O 1
ATOM 569 N N . GLY A 1 70 ? 24.153 -16.571 -23.951 1.00 70.38 70 GLY A N 1
ATOM 570 C CA . GLY A 1 70 ? 24.088 -16.605 -25.407 1.00 70.38 70 GLY A CA 1
ATOM 571 C C . GLY A 1 70 ? 25.378 -16.017 -26.000 1.00 70.38 70 GLY A C 1
ATOM 572 O O . GLY A 1 70 ? 26.072 -15.269 -25.301 1.00 70.38 70 GLY A O 1
ATOM 573 N N . PRO A 1 71 ? 25.740 -16.363 -27.246 1.00 76.44 71 PRO A N 1
ATOM 574 C CA . PRO A 1 71 ? 26.838 -15.710 -27.956 1.00 76.44 71 PRO A CA 1
ATOM 575 C C . PRO A 1 71 ? 26.611 -14.194 -28.024 1.00 76.44 71 PRO A C 1
ATOM 577 O O . PRO A 1 71 ? 25.485 -13.743 -28.235 1.00 76.44 71 PRO A O 1
ATOM 580 N N . LYS A 1 72 ? 27.665 -13.394 -27.812 1.00 78.88 72 LYS A N 1
ATOM 581 C CA . LYS A 1 72 ? 27.557 -11.920 -27.808 1.00 78.88 72 LYS A CA 1
ATOM 582 C C . LYS A 1 72 ? 27.146 -11.356 -29.172 1.00 78.88 72 LYS A C 1
ATOM 584 O O . LYS A 1 72 ? 26.545 -10.293 -29.224 1.00 78.88 72 LYS A O 1
ATOM 589 N N . ASP A 1 73 ? 27.473 -12.083 -30.230 1.00 84.00 73 ASP A N 1
ATOM 590 C CA . ASP A 1 73 ? 27.219 -11.809 -31.641 1.00 84.00 73 ASP A CA 1
ATOM 591 C C . ASP A 1 73 ? 25.936 -12.481 -32.156 1.00 84.00 73 ASP A C 1
ATOM 593 O O . ASP A 1 73 ? 25.666 -12.433 -33.347 1.00 84.00 73 ASP A O 1
ATOM 597 N N . LEU A 1 74 ? 25.116 -13.099 -31.291 1.00 79.88 74 LEU A N 1
ATOM 598 C CA . LEU A 1 74 ? 23.921 -13.836 -31.726 1.00 79.88 74 LEU A CA 1
ATOM 599 C C . LEU A 1 74 ? 22.936 -12.956 -32.512 1.00 79.88 74 LEU A C 1
ATOM 601 O O . LEU A 1 74 ? 22.291 -13.447 -33.432 1.00 79.88 74 LEU A O 1
ATOM 605 N N . ALA A 1 75 ? 22.805 -11.677 -32.147 1.00 79.50 75 ALA A N 1
ATOM 606 C CA . ALA A 1 75 ? 21.931 -10.747 -32.859 1.00 79.50 75 ALA A CA 1
ATOM 607 C C . ALA A 1 75 ? 22.455 -10.444 -34.274 1.00 79.50 75 ALA A C 1
ATOM 609 O O . ALA A 1 75 ? 21.684 -10.451 -35.235 1.00 79.50 75 ALA A O 1
ATOM 610 N N . ASP A 1 76 ? 23.766 -10.241 -34.397 1.00 81.94 76 ASP A N 1
ATOM 611 C CA . ASP A 1 76 ? 24.421 -9.876 -35.654 1.00 81.94 76 ASP A CA 1
ATOM 612 C C . ASP A 1 76 ? 24.558 -11.089 -36.591 1.00 81.94 76 ASP A C 1
ATOM 614 O O . ASP A 1 76 ? 24.306 -10.996 -37.788 1.00 81.94 76 ASP A O 1
ATOM 618 N N . GLU A 1 77 ? 24.859 -12.261 -36.032 1.00 86.06 77 GLU A N 1
ATOM 619 C CA . GLU A 1 77 ? 25.142 -13.509 -36.750 1.00 86.06 77 GLU A CA 1
ATOM 620 C C . GLU A 1 77 ? 23.970 -14.506 -36.683 1.00 86.06 77 GLU A C 1
ATOM 622 O O . GLU A 1 77 ? 24.161 -15.718 -36.813 1.00 86.06 77 GLU A O 1
ATOM 627 N N . HIS A 1 78 ? 22.740 -14.034 -36.463 1.00 82.44 78 HIS A N 1
ATOM 628 C CA . HIS A 1 78 ? 21.571 -14.908 -36.293 1.00 82.44 78 HIS A CA 1
ATOM 629 C C . HIS A 1 78 ? 21.404 -15.898 -37.457 1.00 82.44 78 HIS A C 1
ATOM 631 O O . HIS A 1 78 ? 21.121 -17.069 -37.217 1.00 82.44 78 HIS A O 1
ATOM 637 N N . ASP A 1 79 ? 21.668 -15.475 -38.697 1.00 82.31 79 ASP A N 1
ATOM 638 C CA . ASP A 1 79 ? 21.626 -16.339 -39.883 1.00 82.31 79 ASP A CA 1
ATOM 639 C C . ASP A 1 79 ? 22.649 -17.482 -39.821 1.00 82.31 79 ASP A C 1
ATOM 641 O O . ASP A 1 79 ? 22.341 -18.628 -40.160 1.00 82.31 79 ASP A O 1
ATOM 645 N N . LYS A 1 80 ? 23.858 -17.205 -39.327 1.00 85.88 80 LYS A N 1
ATOM 646 C CA . LYS A 1 80 ? 24.897 -18.219 -39.127 1.00 85.88 80 LYS A CA 1
ATOM 647 C C . LYS A 1 80 ? 24.479 -19.224 -38.061 1.00 85.88 80 LYS A C 1
ATOM 649 O O . LYS A 1 80 ? 24.717 -20.416 -38.232 1.00 85.88 80 LYS A O 1
ATOM 654 N N . TYR A 1 81 ? 23.848 -18.774 -36.980 1.00 81.12 81 TYR A N 1
ATOM 655 C CA . TYR A 1 81 ? 23.394 -19.665 -35.911 1.00 81.12 81 TYR A CA 1
ATOM 656 C C . TYR A 1 81 ? 22.137 -20.461 -36.277 1.00 81.12 81 TYR A C 1
ATOM 658 O O . TYR A 1 81 ? 22.008 -21.607 -35.854 1.00 81.12 81 TYR A O 1
ATOM 666 N N . LEU A 1 82 ? 21.229 -19.883 -37.065 1.00 81.62 82 LEU A N 1
ATOM 667 C CA . LEU A 1 82 ? 19.978 -20.527 -37.472 1.00 81.62 82 LEU A CA 1
ATOM 668 C C . LEU A 1 82 ? 20.157 -21.456 -38.673 1.00 81.62 82 LEU A C 1
ATOM 670 O O . LEU A 1 82 ? 19.561 -22.529 -38.712 1.00 81.62 82 LEU A O 1
ATOM 674 N N . TYR A 1 83 ? 20.977 -21.058 -39.644 1.00 85.12 83 TYR A N 1
ATOM 675 C CA . TYR A 1 83 ? 21.080 -21.738 -40.935 1.00 85.12 83 TYR A CA 1
ATOM 676 C C . TYR A 1 83 ? 22.488 -22.268 -41.235 1.00 85.12 83 TYR A C 1
ATOM 678 O O . TYR A 1 83 ? 22.683 -22.934 -42.248 1.00 85.12 83 TYR A O 1
ATOM 686 N N . GLY A 1 84 ? 23.481 -21.993 -40.381 1.00 78.38 84 GLY A N 1
ATOM 687 C CA . GLY A 1 84 ? 24.867 -22.425 -40.595 1.00 78.38 84 GLY A CA 1
ATOM 688 C C . GLY A 1 84 ? 25.582 -21.677 -41.723 1.00 78.38 84 GLY A C 1
ATOM 689 O O . GLY A 1 84 ? 26.675 -22.075 -42.123 1.00 78.38 84 GLY A O 1
ATOM 690 N N . VAL A 1 85 ? 24.983 -20.606 -42.252 1.00 73.81 85 VAL A N 1
ATOM 691 C CA . VAL A 1 85 ? 25.498 -19.871 -43.411 1.00 73.81 85 VAL A CA 1
ATOM 692 C C . VAL A 1 85 ? 26.027 -18.522 -42.942 1.00 73.81 85 VAL A C 1
ATOM 694 O O . VAL A 1 85 ? 25.270 -17.680 -42.474 1.00 73.81 85 VAL A O 1
ATOM 697 N N . SER A 1 86 ? 27.336 -18.310 -43.058 1.00 68.12 86 SER A N 1
ATOM 698 C CA . SER A 1 86 ? 27.932 -16.989 -42.845 1.00 68.12 86 SER A CA 1
ATOM 699 C C . SER A 1 86 ? 27.847 -16.220 -44.161 1.00 68.12 86 SER A C 1
ATOM 701 O O . SER A 1 86 ? 28.396 -16.667 -45.173 1.00 68.12 86 SER A O 1
ATOM 703 N N . ARG A 1 87 ? 27.119 -15.097 -44.182 1.00 61.12 87 ARG A N 1
ATOM 704 C CA . ARG A 1 87 ? 27.164 -14.178 -45.325 1.00 61.12 87 ARG A CA 1
ATOM 705 C C . ARG A 1 87 ? 28.493 -13.422 -45.256 1.00 61.12 87 ARG A C 1
ATOM 707 O O . ARG A 1 87 ? 28.699 -12.636 -44.340 1.00 61.12 87 ARG A O 1
ATOM 714 N N . LYS A 1 88 ? 29.396 -13.741 -46.186 1.00 58.03 88 LYS A N 1
ATOM 715 C CA . LYS A 1 88 ? 30.614 -12.967 -46.459 1.00 58.03 88 LYS A CA 1
ATOM 716 C C . LYS A 1 88 ? 30.284 -11.657 -47.157 1.00 58.03 88 LYS A C 1
ATOM 718 O O . LYS A 1 88 ? 29.345 -11.672 -47.985 1.00 58.03 88 LYS A O 1
#